Protein AF-A0A0C9WRJ2-F1 (afdb_monomer)

Mean predicted aligned error: 8.33 Å

Secondary structure (DSSP, 8-state):
-----S-S--BSS-TTSPP----BHHHHHHHTT--HHHHHHHHHTT--BGGGGGG-BHHHHHHTT--HHHHHHHHHHHHHHTS-HHHHHHHHHHHTT--

Nearest PDB structures (foldseek):
  6v0m-assembly2_B  TM=7.692E-01  e=1.826E+00  Homo sapiens
  7pub-assembly1_Cp  TM=5.890E-01  e=3.859E+00  Trypanosoma brucei brucei
  3ucs-assembly1_A  TM=3.333E-01  e=3.007E+00  Klebsiella pneumoniae 342

Radius of gyration: 14.48 Å; Cα contacts (8 Å, |Δi|>4): 90; chains: 1; bounding box: 37×36×31 Å

Structure (mmCIF, N/CA/C/O backbone):
data_AF-A0A0C9WRJ2-F1
#
_entry.id   AF-A0A0C9WRJ2-F1
#
loop_
_atom_site.group_PDB
_atom_site.id
_atom_site.type_symbol
_atom_site.label_atom_id
_atom_site.label_alt_id
_atom_site.label_comp_id
_atom_site.label_asym_id
_atom_site.label_entity_id
_atom_site.label_seq_id
_atom_site.pdbx_PDB_ins_code
_atom_site.Cartn_x
_atom_site.Cartn_y
_atom_site.Cartn_z
_atom_site.occupancy
_atom_site.B_iso_or_equiv
_atom_site.auth_seq_id
_atom_site.auth_comp_id
_atom_site.auth_asym_id
_atom_site.auth_atom_id
_atom_site.pdbx_PDB_model_num
ATOM 1 N N . MET A 1 1 ? -20.016 25.302 -21.875 1.00 39.97 1 MET A N 1
ATOM 2 C CA . MET A 1 1 ? -19.060 24.928 -20.812 1.00 39.97 1 MET A CA 1
ATOM 3 C C . MET A 1 1 ? -19.230 23.443 -20.551 1.00 39.97 1 MET A C 1
ATOM 5 O O . MET A 1 1 ? -20.251 23.058 -20.002 1.00 39.97 1 MET A O 1
ATOM 9 N N . LEU A 1 2 ? -18.316 22.604 -21.039 1.00 44.19 2 LEU A N 1
ATOM 10 C CA . LEU A 1 2 ? -18.336 21.175 -20.721 1.00 44.19 2 LEU A CA 1
ATOM 11 C C . LEU A 1 2 ? -17.775 21.026 -19.304 1.00 44.19 2 LEU A C 1
ATOM 13 O O . LEU A 1 2 ? -16.607 21.332 -19.076 1.00 44.19 2 LEU A O 1
ATOM 17 N N . ALA A 1 3 ? -18.617 20.637 -18.348 1.00 51.56 3 ALA A N 1
ATOM 18 C CA . ALA A 1 3 ? -18.152 20.254 -17.025 1.00 51.56 3 ALA A CA 1
ATOM 19 C C . ALA A 1 3 ? -17.314 18.979 -17.180 1.00 51.56 3 ALA A C 1
ATOM 21 O O . ALA A 1 3 ? -17.838 17.927 -17.542 1.00 51.56 3 ALA A O 1
ATOM 22 N N . VAL A 1 4 ? -16.006 19.083 -16.957 1.00 54.56 4 VAL A N 1
ATOM 23 C CA . VAL A 1 4 ? -15.157 17.903 -16.788 1.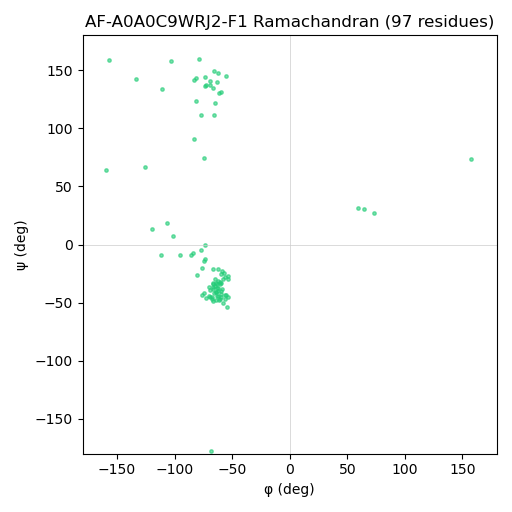00 54.56 4 VAL A CA 1
ATOM 24 C C . VAL A 1 4 ? -15.635 17.214 -15.504 1.00 54.56 4 VAL A C 1
ATOM 26 O O . VAL A 1 4 ? -15.655 17.874 -14.462 1.00 54.56 4 VAL A O 1
ATOM 29 N N . PRO A 1 5 ? -16.066 15.940 -15.534 1.00 53.44 5 PRO A N 1
ATOM 30 C CA . PRO A 1 5 ? -16.437 15.250 -14.308 1.00 53.44 5 PRO A CA 1
ATOM 31 C C . PRO A 1 5 ? -15.202 15.175 -13.393 1.00 53.44 5 PRO A C 1
ATOM 33 O O . PRO A 1 5 ? -14.129 14.775 -13.857 1.00 53.44 5 PRO A O 1
ATOM 36 N N . PRO A 1 6 ? -15.302 15.553 -12.107 1.00 51.31 6 PRO A N 1
ATOM 37 C CA . PRO A 1 6 ? -14.194 15.441 -11.168 1.00 51.31 6 PRO A CA 1
ATOM 38 C C . PRO A 1 6 ? -13.995 13.970 -10.778 1.00 51.31 6 PRO A C 1
ATOM 40 O O . PRO A 1 6 ? -14.373 13.541 -9.695 1.00 51.31 6 PRO A O 1
ATOM 43 N N . SER A 1 7 ? -13.433 13.157 -11.670 1.00 57.44 7 SER A N 1
ATOM 44 C CA . SER A 1 7 ? -12.995 11.801 -11.324 1.00 57.44 7 SER A CA 1
ATOM 45 C C . SER A 1 7 ? -11.963 11.276 -12.318 1.00 57.44 7 SER A C 1
ATOM 47 O O . SER A 1 7 ? -12.205 10.305 -13.032 1.00 57.44 7 SER A O 1
ATOM 49 N N . VAL A 1 8 ? -10.794 11.904 -12.395 1.00 51.16 8 VAL A N 1
ATOM 50 C CA . VAL A 1 8 ? -9.714 11.385 -13.247 1.00 51.16 8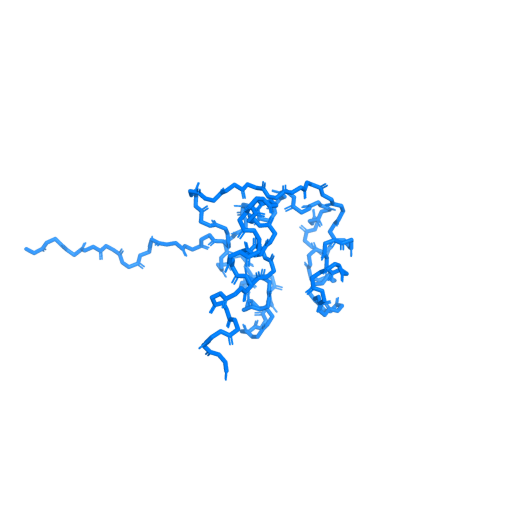 VAL A CA 1
ATOM 51 C C . VAL A 1 8 ? -8.449 11.218 -12.421 1.00 51.16 8 VAL A C 1
ATOM 53 O O . VAL A 1 8 ? -7.494 11.971 -12.554 1.00 51.16 8 VAL A O 1
ATOM 56 N N . ASN A 1 9 ? -8.524 10.271 -11.483 1.00 55.06 9 ASN A N 1
ATOM 57 C CA . ASN A 1 9 ? -7.472 9.337 -11.056 1.00 55.06 9 ASN A CA 1
ATOM 58 C C . ASN A 1 9 ? -7.789 8.852 -9.640 1.00 55.06 9 ASN A C 1
ATOM 60 O O . ASN A 1 9 ? -7.168 9.247 -8.661 1.00 55.06 9 ASN A O 1
ATOM 64 N N . LYS A 1 10 ? -8.796 7.978 -9.546 1.00 74.50 10 LYS A N 1
ATOM 65 C CA . LYS A 1 10 ? -9.065 7.208 -8.328 1.00 74.50 10 LYS A CA 1
ATOM 66 C C . LYS A 1 10 ? -8.092 6.043 -8.161 1.00 74.50 10 LYS A C 1
ATOM 68 O O . LYS A 1 10 ? -8.204 5.335 -7.179 1.00 74.50 10 LYS A O 1
ATOM 73 N N . MET A 1 11 ? -7.205 5.778 -9.115 1.00 83.00 11 MET A N 1
ATOM 74 C CA . MET A 1 11 ? -6.295 4.636 -9.047 1.00 83.00 11 MET A CA 1
ATOM 75 C C . MET A 1 11 ? -5.078 4.984 -8.200 1.00 83.00 11 MET A C 1
ATOM 77 O O . MET A 1 11 ? -4.568 6.100 -8.266 1.00 83.00 11 MET A O 1
ATOM 81 N N . LEU A 1 12 ? -4.629 4.010 -7.416 1.00 83.75 12 LEU A N 1
ATOM 82 C CA . LEU A 1 12 ? -3.476 4.145 -6.533 1.00 83.75 12 LEU A CA 1
ATOM 83 C C . LEU A 1 12 ? -2.179 4.307 -7.340 1.00 83.75 12 LEU A C 1
ATOM 85 O O . LEU A 1 12 ? -1.294 5.067 -6.963 1.00 83.75 12 LEU A O 1
ATOM 89 N N . LEU A 1 13 ? -2.123 3.662 -8.506 1.00 84.75 13 LEU A N 1
ATOM 90 C CA . LEU A 1 13 ? -1.103 3.882 -9.519 1.00 84.75 13 LEU A CA 1
ATOM 91 C C . LEU A 1 13 ? -1.724 4.565 -10.742 1.00 84.75 13 LEU A C 1
ATOM 93 O O . LEU A 1 13 ? -2.776 4.148 -11.230 1.00 84.75 13 LEU A O 1
ATOM 97 N N . LYS A 1 14 ? -1.066 5.603 -11.269 1.00 81.50 14 LYS A N 1
ATOM 98 C CA . LYS A 1 14 ? -1.519 6.268 -12.499 1.00 81.50 14 LYS A CA 1
ATOM 99 C C . LYS A 1 14 ? -1.467 5.276 -13.672 1.00 81.50 14 LYS A C 1
ATOM 101 O O . LYS A 1 14 ? -0.471 4.565 -13.7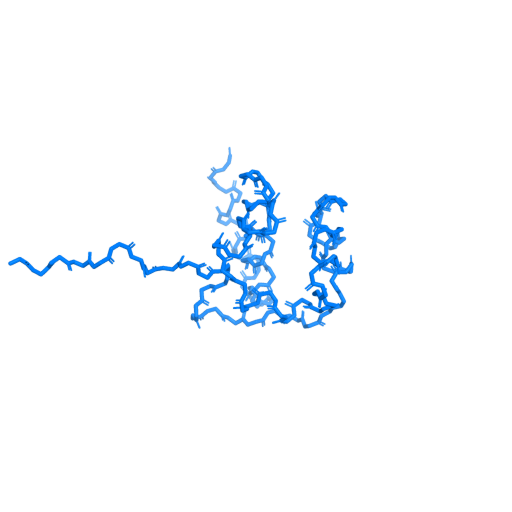96 1.00 81.50 14 LYS A O 1
ATOM 106 N N . PRO A 1 15 ? -2.454 5.269 -14.589 1.00 74.62 15 PRO A N 1
ATOM 107 C CA . PRO A 1 15 ? -2.473 4.338 -15.726 1.00 74.62 15 PRO A CA 1
ATOM 108 C C . PRO A 1 15 ? -1.237 4.407 -16.635 1.00 74.62 15 PRO A C 1
ATOM 110 O O . PRO A 1 15 ? -0.923 3.450 -17.333 1.00 74.62 15 PRO A O 1
ATOM 113 N N . THR A 1 16 ? -0.547 5.549 -16.647 1.00 77.38 16 THR A N 1
ATOM 114 C CA . THR A 1 16 ? 0.664 5.788 -17.443 1.00 77.38 16 THR A CA 1
ATOM 115 C C . THR A 1 16 ? 1.951 5.337 -16.753 1.00 77.38 16 THR A C 1
ATOM 117 O O . THR A 1 16 ? 3.010 5.391 -17.372 1.00 77.38 16 THR A O 1
ATOM 120 N N . SER A 1 17 ? 1.894 4.953 -15.477 1.00 82.00 17 SER A N 1
ATOM 121 C CA . SER A 1 17 ? 3.066 4.507 -14.727 1.00 82.00 17 SER A CA 1
ATOM 122 C C . SER A 1 17 ? 3.382 3.042 -15.018 1.00 82.00 17 SER A C 1
ATOM 124 O O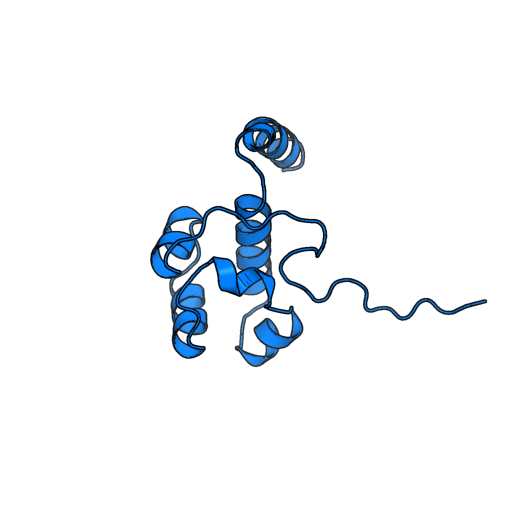 . SER A 1 17 ? 2.489 2.205 -15.159 1.00 82.00 17 SER A O 1
ATOM 126 N N . SER A 1 18 ? 4.671 2.712 -15.070 1.00 83.75 18 SER A N 1
ATOM 127 C CA . SER A 1 18 ? 5.129 1.326 -15.117 1.00 83.75 18 SER A CA 1
ATOM 128 C C . SER A 1 18 ? 4.863 0.625 -13.790 1.00 83.75 18 SER A C 1
ATOM 130 O O . SER A 1 18 ? 5.060 1.196 -12.724 1.00 83.75 18 SER A O 1
ATOM 132 N N . VAL A 1 19 ? 4.454 -0.638 -13.845 1.00 86.06 19 VAL A N 1
ATOM 133 C CA . VAL A 1 19 ? 4.432 -1.488 -12.650 1.00 86.06 19 VAL A CA 1
ATOM 134 C C . VAL A 1 19 ? 5.879 -1.722 -12.217 1.00 86.06 19 VAL A C 1
ATOM 136 O O . VAL A 1 19 ? 6.731 -1.996 -13.066 1.00 86.06 19 VAL A O 1
ATOM 139 N N . GLY A 1 20 ? 6.155 -1.592 -10.920 1.00 86.88 20 GLY A N 1
ATOM 140 C CA . GLY A 1 20 ? 7.468 -1.912 -10.370 1.00 86.88 20 GLY A CA 1
ATOM 141 C C . GLY A 1 20 ? 7.772 -3.411 -10.418 1.00 86.88 20 GLY A C 1
ATOM 142 O O . GLY A 1 20 ? 6.981 -4.218 -10.914 1.00 86.88 20 GLY A O 1
ATOM 143 N N . HIS A 1 21 ? 8.932 -3.800 -9.886 1.00 89.38 21 HIS A N 1
ATOM 144 C CA . HIS A 1 21 ? 9.290 -5.215 -9.772 1.00 89.38 21 HIS A CA 1
ATOM 145 C C . HIS A 1 21 ? 8.265 -5.962 -8.909 1.00 89.38 21 HIS A C 1
ATOM 147 O O . HIS A 1 21 ? 7.908 -5.491 -7.829 1.00 89.38 21 HIS A O 1
ATOM 153 N N . ASP A 1 22 ? 7.781 -7.106 -9.388 1.00 93.81 22 ASP A N 1
ATOM 154 C CA . ASP A 1 22 ? 6.804 -7.892 -8.644 1.00 93.81 22 ASP A CA 1
ATOM 155 C C . ASP A 1 22 ? 7.458 -8.579 -7.441 1.00 93.81 22 ASP A C 1
ATOM 157 O O . ASP A 1 22 ? 8.557 -9.114 -7.552 1.00 93.81 22 ASP A O 1
ATOM 161 N N . MET A 1 23 ? 6.781 -8.553 -6.297 1.00 95.06 23 MET A N 1
ATOM 162 C CA . MET A 1 23 ? 7.279 -9.093 -5.031 1.00 95.06 23 MET A CA 1
ATOM 163 C C . MET A 1 23 ? 6.106 -9.433 -4.097 1.00 95.06 23 MET A C 1
ATOM 165 O O . MET A 1 23 ? 5.011 -8.883 -4.282 1.00 95.06 23 MET A O 1
ATOM 169 N N . PRO A 1 24 ? 6.295 -10.316 -3.100 1.00 97.56 24 PRO A N 1
ATOM 170 C CA . PRO A 1 24 ? 5.306 -10.561 -2.054 1.00 97.56 24 PRO A CA 1
ATOM 171 C C . PRO A 1 24 ? 4.912 -9.273 -1.327 1.00 97.56 24 PRO A C 1
ATOM 173 O O . PRO A 1 24 ? 5.749 -8.396 -1.099 1.00 97.56 24 PRO A O 1
ATOM 176 N N . ILE A 1 25 ? 3.649 -9.160 -0.913 1.00 96.62 25 ILE A N 1
ATOM 177 C CA . ILE A 1 25 ? 3.153 -7.925 -0.293 1.00 96.62 25 ILE A CA 1
ATOM 178 C C . ILE A 1 25 ? 3.868 -7.590 1.024 1.00 96.62 25 ILE A C 1
ATOM 180 O O . ILE A 1 25 ? 4.130 -6.422 1.306 1.00 96.62 25 ILE A O 1
ATOM 184 N N . GLY A 1 26 ? 4.257 -8.609 1.798 1.00 96.56 26 GLY A N 1
ATOM 185 C CA . GLY A 1 26 ? 5.023 -8.431 3.032 1.00 96.56 26 GLY A CA 1
ATOM 186 C C . GLY A 1 26 ? 6.430 -7.892 2.776 1.00 96.56 26 GLY A C 1
ATOM 187 O O . GLY A 1 26 ? 6.912 -7.039 3.525 1.00 96.56 26 GLY A O 1
ATOM 188 N N . GLU A 1 27 ? 7.067 -8.320 1.683 1.00 96.62 27 GLU A N 1
ATOM 189 C CA . GLU A 1 27 ? 8.359 -7.781 1.251 1.00 96.62 27 GLU A CA 1
ATOM 190 C C . GLU A 1 27 ? 8.199 -6.326 0.809 1.00 96.62 27 GLU A C 1
ATOM 192 O O . GLU A 1 27 ? 8.917 -5.462 1.304 1.00 96.62 27 GLU A O 1
ATOM 197 N N . PHE A 1 28 ? 7.180 -6.028 -0.002 1.00 96.00 28 PHE A N 1
ATOM 198 C CA . PHE A 1 28 ? 6.847 -4.664 -0.408 1.00 96.00 28 PHE A CA 1
ATOM 199 C C . PHE A 1 28 ? 6.644 -3.733 0.796 1.00 96.00 28 PHE A C 1
ATOM 201 O O . PHE A 1 28 ? 7.306 -2.700 0.906 1.00 96.00 28 PHE A O 1
ATOM 208 N N . CYS A 1 29 ? 5.777 -4.101 1.743 1.00 96.69 29 CYS A N 1
ATOM 209 C CA . CYS A 1 29 ? 5.536 -3.286 2.932 1.00 96.69 29 CYS A CA 1
ATOM 210 C C . CYS A 1 29 ? 6.820 -3.054 3.739 1.00 96.69 29 CYS A C 1
ATOM 212 O O . CYS A 1 29 ? 7.051 -1.938 4.203 1.00 96.69 29 CYS A O 1
ATOM 214 N N . THR A 1 30 ? 7.679 -4.068 3.844 1.00 96.31 30 THR A N 1
ATOM 215 C CA . THR A 1 30 ? 8.970 -3.959 4.531 1.00 96.31 30 THR A CA 1
ATOM 216 C C . THR A 1 30 ? 9.928 -3.017 3.796 1.00 96.31 30 THR A C 1
ATOM 218 O O . THR A 1 30 ? 10.481 -2.105 4.410 1.00 96.31 30 THR A O 1
ATOM 221 N N . SER A 1 31 ? 10.097 -3.181 2.480 1.00 94.56 31 SER A N 1
ATOM 222 C CA . SER A 1 31 ? 11.018 -2.384 1.657 1.00 94.56 31 SER A CA 1
ATOM 223 C C . SER A 1 31 ? 10.670 -0.897 1.622 1.00 94.56 31 SER A C 1
ATOM 225 O O . SER A 1 31 ? 11.567 -0.059 1.527 1.00 94.56 31 SER A O 1
ATOM 227 N N . PHE A 1 32 ? 9.382 -0.559 1.717 1.00 94.25 32 PHE A N 1
ATOM 228 C CA . PHE A 1 32 ? 8.902 0.825 1.701 1.00 94.25 32 PHE A CA 1
ATOM 229 C C . PHE A 1 32 ? 8.563 1.377 3.095 1.00 94.25 32 PHE A C 1
ATOM 231 O O . PHE A 1 32 ? 8.060 2.494 3.197 1.00 94.25 32 PHE A O 1
ATOM 238 N N . GLY A 1 33 ? 8.866 0.639 4.171 1.00 93.56 33 GLY A N 1
ATOM 239 C CA . GLY A 1 33 ? 8.670 1.102 5.550 1.00 93.56 33 GLY A CA 1
ATOM 240 C C . GLY A 1 33 ? 7.203 1.331 5.929 1.00 93.56 33 GLY A C 1
ATOM 241 O O . GLY A 1 33 ? 6.901 2.214 6.734 1.00 93.56 33 GLY A O 1
ATOM 242 N N . LEU A 1 34 ? 6.283 0.567 5.337 1.00 95.81 34 LEU A N 1
ATOM 243 C CA . LEU A 1 34 ? 4.856 0.648 5.636 1.00 95.81 34 LEU A CA 1
ATOM 244 C C . LEU A 1 34 ? 4.552 0.028 7.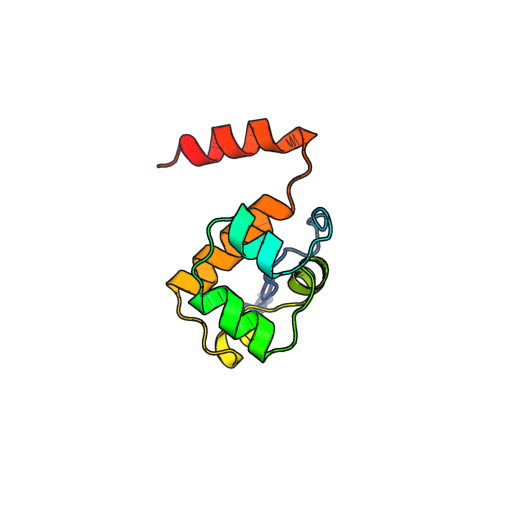003 1.00 95.81 34 LEU A C 1
ATOM 246 O O . LEU A 1 34 ? 5.152 -0.963 7.416 1.00 95.81 34 LEU A O 1
ATOM 250 N N . GLN A 1 35 ? 3.593 0.617 7.719 1.00 94.38 35 GLN A N 1
ATOM 251 C CA . GLN A 1 35 ? 3.214 0.128 9.043 1.00 94.38 35 GLN A CA 1
ATOM 252 C C . GLN A 1 35 ? 2.584 -1.274 8.971 1.00 94.38 35 GLN A C 1
ATOM 254 O O . GLN A 1 35 ? 1.855 -1.561 8.019 1.00 94.38 35 GLN A O 1
ATOM 259 N N . PRO A 1 36 ? 2.746 -2.119 10.009 1.00 95.56 36 PRO A N 1
ATOM 260 C CA . PRO A 1 36 ? 2.118 -3.443 10.055 1.00 95.56 36 PRO A CA 1
ATOM 261 C C . PRO A 1 36 ? 0.591 -3.418 9.891 1.00 95.56 36 PRO A C 1
ATOM 263 O O . PRO A 1 36 ? 0.014 -4.368 9.373 1.00 95.56 36 PRO A O 1
ATOM 266 N N . SER A 1 37 ? -0.073 -2.321 10.280 1.00 96.88 37 SER A N 1
ATOM 267 C CA . SER A 1 37 ? -1.517 -2.148 10.074 1.00 96.88 37 SER A CA 1
ATOM 268 C C . SER A 1 37 ? -1.914 -2.079 8.598 1.00 96.88 37 SER A C 1
ATOM 270 O O . SER A 1 37 ? -3.023 -2.477 8.256 1.00 96.88 37 SER A O 1
ATOM 272 N N . ILE A 1 38 ? -1.031 -1.579 7.727 1.00 96.75 38 ILE A N 1
ATOM 273 C CA . ILE A 1 38 ? -1.251 -1.544 6.277 1.00 96.75 38 ILE A CA 1
ATOM 274 C C . ILE A 1 38 ? -1.128 -2.953 5.703 1.00 96.75 38 ILE A C 1
ATOM 276 O O . ILE A 1 38 ? -2.002 -3.365 4.945 1.00 96.75 38 ILE A O 1
ATOM 280 N N . LEU A 1 39 ? -0.085 -3.691 6.099 1.00 97.06 39 LEU A N 1
ATOM 281 C CA . LEU A 1 39 ? 0.125 -5.073 5.668 1.00 97.06 39 LEU A CA 1
ATOM 282 C C . LEU A 1 39 ? -1.069 -5.957 6.044 1.00 97.06 39 LEU A C 1
ATOM 284 O O . LEU A 1 39 ? -1.645 -6.587 5.166 1.00 97.06 39 LEU A O 1
ATOM 288 N N . ALA A 1 40 ? -1.503 -5.909 7.308 1.00 97.12 40 ALA A N 1
ATOM 289 C CA . ALA A 1 40 ? -2.645 -6.690 7.778 1.00 97.12 40 ALA A CA 1
ATOM 290 C C . ALA A 1 40 ? -3.911 -6.426 6.945 1.0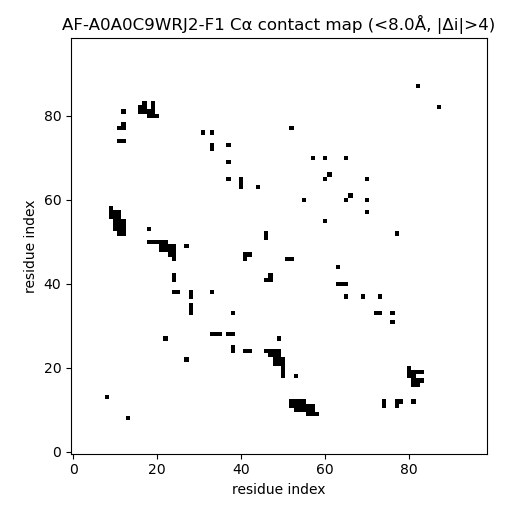0 97.12 40 ALA A C 1
ATOM 292 O O . ALA A 1 40 ? -4.573 -7.359 6.516 1.00 97.12 40 ALA A O 1
ATOM 293 N N . LYS A 1 41 ? -4.212 -5.160 6.620 1.00 97.44 41 LYS A N 1
ATOM 294 C CA . LYS A 1 41 ? -5.377 -4.820 5.782 1.00 97.44 41 LYS A CA 1
ATOM 295 C C . LYS A 1 41 ? -5.252 -5.326 4.347 1.00 97.44 41 LYS A C 1
ATOM 297 O O . LYS A 1 41 ? -6.265 -5.635 3.726 1.00 97.44 41 LYS A O 1
ATOM 302 N N . LEU A 1 42 ? -4.042 -5.354 3.793 1.00 96.38 42 LEU A N 1
ATOM 303 C CA . LEU A 1 42 ? -3.801 -5.892 2.454 1.00 96.38 42 LEU A CA 1
ATOM 304 C C . LEU A 1 42 ? -3.978 -7.417 2.450 1.00 96.38 42 LEU A C 1
ATOM 306 O O . LEU A 1 42 ? -4.673 -7.939 1.580 1.00 96.38 42 LEU A O 1
ATOM 310 N N . GLU A 1 43 ? -3.437 -8.109 3.451 1.00 96.12 43 GLU A N 1
ATOM 311 C CA . GLU A 1 43 ? -3.579 -9.560 3.621 1.00 96.12 43 GLU A CA 1
ATOM 312 C C . GLU A 1 43 ? -5.032 -9.974 3.908 1.00 96.12 43 GLU A C 1
ATOM 314 O O . GLU A 1 43 ? -5.536 -10.896 3.269 1.00 96.12 43 GLU A O 1
ATOM 319 N N . ASP A 1 44 ? -5.757 -9.232 4.754 1.00 97.25 44 ASP A N 1
ATOM 320 C CA . ASP A 1 44 ? -7.189 -9.444 5.038 1.00 97.25 44 ASP A CA 1
ATOM 321 C C . ASP A 1 44 ? -8.066 -9.343 3.774 1.00 97.25 44 ASP A C 1
ATOM 323 O O . ASP A 1 44 ? -9.172 -9.881 3.727 1.00 97.25 44 ASP A O 1
ATOM 327 N N . ASN A 1 45 ? -7.574 -8.658 2.736 1.00 96.31 45 ASN A N 1
ATOM 328 C CA . ASN A 1 45 ? -8.232 -8.513 1.436 1.00 96.31 45 ASN A CA 1
ATOM 329 C C . ASN A 1 45 ? -7.567 -9.357 0.330 1.00 96.31 45 ASN A C 1
ATOM 331 O O . ASN A 1 45 ? -7.793 -9.101 -0.853 1.00 96.31 45 ASN A O 1
ATOM 335 N N . ALA A 1 46 ? -6.770 -10.365 0.702 1.00 95.88 46 ALA A N 1
ATOM 336 C CA . ALA A 1 46 ? -6.117 -11.319 -0.197 1.00 95.88 46 ALA A CA 1
ATOM 337 C C . ALA A 1 46 ? -5.170 -10.688 -1.243 1.00 95.88 46 ALA A C 1
ATOM 339 O O . ALA A 1 46 ? -5.006 -11.197 -2.356 1.00 95.88 46 ALA A O 1
ATOM 340 N N . TYR A 1 47 ? -4.526 -9.566 -0.910 1.00 95.44 47 TYR A N 1
ATOM 341 C CA . TYR A 1 47 ? -3.468 -9.004 -1.747 1.00 95.44 47 TYR A CA 1
ATOM 342 C C . TYR A 1 47 ? -2.128 -9.682 -1.456 1.00 95.44 47 TYR A C 1
ATOM 344 O O . TYR A 1 47 ? -1.363 -9.193 -0.641 1.00 95.44 47 TYR A O 1
ATOM 352 N N . ASP A 1 48 ? -1.804 -10.759 -2.173 1.00 95.38 48 ASP A N 1
ATOM 353 C CA . ASP A 1 48 ? -0.559 -11.513 -1.928 1.00 95.38 48 ASP A CA 1
ATOM 354 C C . ASP A 1 48 ? 0.698 -10.889 -2.569 1.00 95.38 48 ASP A C 1
ATOM 356 O O . ASP A 1 48 ? 1.821 -11.092 -2.101 1.00 95.38 48 ASP A O 1
ATOM 360 N N . TYR A 1 49 ? 0.527 -10.129 -3.658 1.00 96.00 49 TYR A N 1
ATOM 361 C CA . TYR A 1 49 ? 1.624 -9.626 -4.497 1.00 96.00 49 TYR A CA 1
ATOM 362 C C . TYR A 1 49 ? 1.489 -8.139 -4.832 1.00 96.00 49 TYR A C 1
ATOM 364 O O . TYR A 1 49 ? 0.401 -7.653 -5.157 1.00 96.00 49 TYR A O 1
ATOM 372 N N . ALA A 1 50 ? 2.624 -7.436 -4.866 1.00 94.88 50 ALA A N 1
ATOM 373 C CA . ALA A 1 50 ? 2.712 -6.007 -5.163 1.00 94.88 50 ALA A CA 1
ATOM 374 C C . ALA A 1 50 ? 2.158 -5.645 -6.553 1.00 94.88 50 ALA A C 1
ATOM 376 O O . ALA A 1 50 ? 1.517 -4.604 -6.698 1.00 94.88 50 ALA A O 1
ATOM 377 N N . ARG A 1 51 ? 2.288 -6.518 -7.571 1.00 93.38 51 ARG A N 1
ATOM 378 C CA . ARG A 1 51 ? 1.680 -6.288 -8.902 1.00 93.38 51 ARG A CA 1
ATOM 379 C C . ARG A 1 51 ? 0.177 -6.000 -8.857 1.00 93.38 51 ARG A C 1
ATOM 381 O O . ARG A 1 51 ? -0.328 -5.327 -9.754 1.00 93.38 51 ARG A O 1
ATOM 388 N N . ASN A 1 52 ? -0.536 -6.498 -7.844 1.00 93.25 52 ASN A N 1
ATOM 389 C CA . ASN A 1 52 ? -1.983 -6.324 -7.719 1.00 93.25 52 ASN A CA 1
ATOM 390 C C . ASN A 1 52 ? -2.357 -4.909 -7.249 1.00 93.25 52 ASN A C 1
ATOM 392 O O . ASN A 1 52 ? -3.462 -4.451 -7.538 1.00 93.25 52 ASN A O 1
ATOM 396 N N . LEU A 1 53 ? -1.425 -4.176 -6.625 1.00 92.38 53 LEU A N 1
ATOM 397 C CA . LEU A 1 53 ? -1.641 -2.804 -6.152 1.00 92.38 53 LEU A CA 1
ATOM 398 C C . LEU A 1 53 ? -2.010 -1.837 -7.285 1.00 92.38 53 LEU A C 1
ATOM 400 O O . LEU A 1 53 ? -2.718 -0.860 -7.055 1.00 92.38 53 LEU A O 1
ATOM 404 N N . ARG A 1 54 ? -1.610 -2.133 -8.532 1.00 90.19 54 ARG A N 1
ATOM 405 C CA . ARG A 1 54 ? -1.972 -1.330 -9.716 1.00 90.19 54 ARG A CA 1
ATOM 406 C C . ARG A 1 54 ? -3.477 -1.280 -9.995 1.00 90.19 54 ARG A C 1
ATOM 408 O O . ARG A 1 54 ? -3.927 -0.401 -10.721 1.00 90.19 54 ARG A O 1
ATOM 415 N N . PHE A 1 55 ? -4.234 -2.245 -9.478 1.00 89.44 55 PHE A N 1
ATOM 416 C CA . PHE A 1 55 ? -5.680 -2.334 -9.672 1.00 89.44 55 PHE A CA 1
ATOM 417 C C . PHE A 1 55 ? -6.471 -1.697 -8.528 1.00 89.44 55 PHE A C 1
ATOM 419 O O . PHE A 1 55 ? -7.682 -1.535 -8.650 1.00 89.44 55 PHE A O 1
ATOM 426 N N . ILE A 1 56 ? -5.800 -1.317 -7.436 1.00 91.69 56 ILE A N 1
ATOM 427 C CA . ILE A 1 56 ? -6.452 -0.716 -6.278 1.00 91.69 56 ILE A CA 1
ATOM 428 C C . ILE A 1 56 ? -6.861 0.717 -6.602 1.00 91.69 56 ILE A C 1
ATOM 430 O O . ILE A 1 56 ? -6.088 1.509 -7.151 1.00 91.69 56 ILE A O 1
ATOM 434 N N . THR A 1 57 ? -8.081 1.066 -6.202 1.00 90.75 57 THR A N 1
ATOM 435 C CA . THR A 1 57 ? -8.556 2.447 -6.197 1.00 90.75 57 THR A CA 1
ATOM 436 C C . THR A 1 57 ? -8.567 3.039 -4.784 1.00 90.75 57 THR A C 1
ATOM 438 O O . THR A 1 57 ? -8.642 2.326 -3.786 1.00 90.75 57 THR A O 1
ATOM 441 N N . LEU A 1 58 ? -8.529 4.366 -4.680 1.00 88.00 58 LEU A N 1
ATOM 442 C CA . LEU A 1 58 ? -8.694 5.125 -3.440 1.00 88.00 58 LEU A CA 1
ATOM 443 C C . LEU A 1 58 ? -10.043 4.834 -2.763 1.00 88.00 58 LEU A C 1
ATOM 445 O O . LEU A 1 58 ? -10.140 4.884 -1.533 1.00 88.00 58 LEU A O 1
ATOM 449 N N . ASP A 1 59 ? -11.067 4.498 -3.551 1.00 89.31 59 ASP A N 1
ATOM 450 C CA . ASP A 1 59 ? -12.362 4.054 -3.035 1.00 89.31 59 ASP A CA 1
ATOM 451 C C . ASP A 1 59 ? -12.209 2.687 -2.354 1.00 89.31 59 ASP A C 1
ATOM 453 O O . ASP A 1 59 ? -12.609 2.551 -1.199 1.00 89.31 59 ASP A O 1
ATOM 457 N N . ASN A 1 60 ? -11.497 1.735 -2.974 1.00 91.81 60 ASN A N 1
ATOM 458 C CA . ASN A 1 60 ? -11.201 0.445 -2.338 1.00 91.81 60 ASN A CA 1
ATOM 459 C C . ASN A 1 60 ? -10.417 0.616 -1.035 1.00 91.81 60 ASN A C 1
ATOM 461 O O . ASN A 1 60 ? -10.746 -0.022 -0.045 1.00 91.81 60 ASN A O 1
ATOM 465 N N . LEU A 1 61 ? -9.443 1.533 -0.972 1.00 91.81 61 LEU A N 1
ATOM 466 C CA . LEU A 1 61 ? -8.750 1.816 0.293 1.00 91.81 61 LEU A CA 1
ATOM 467 C C . LEU A 1 61 ? -9.708 2.317 1.383 1.00 91.81 61 LEU A C 1
ATOM 469 O O . LEU A 1 61 ? -9.500 2.071 2.569 1.00 91.81 61 LEU A O 1
ATOM 473 N N . THR A 1 62 ? -10.745 3.061 0.998 1.00 92.25 62 THR A N 1
ATOM 474 C CA . THR A 1 62 ? -11.780 3.522 1.929 1.00 92.25 62 THR A CA 1
ATOM 475 C C . THR A 1 62 ? -12.630 2.354 2.421 1.00 92.25 62 THR A C 1
ATOM 477 O O . THR A 1 62 ? -12.843 2.241 3.625 1.00 92.25 62 THR A O 1
ATOM 480 N N . GLU A 1 63 ? -13.045 1.467 1.517 1.00 93.12 63 GLU A N 1
ATOM 481 C CA . GLU A 1 63 ? -13.798 0.243 1.829 1.00 93.12 63 GLU A CA 1
ATOM 482 C C . GLU A 1 63 ? -12.998 -0.713 2.727 1.00 93.12 63 GLU A C 1
ATOM 484 O O . GLU A 1 63 ? -13.539 -1.274 3.674 1.00 93.12 63 GLU A O 1
ATOM 489 N N . MET A 1 64 ? -11.686 -0.811 2.506 1.00 93.88 64 MET A N 1
ATOM 490 C CA . MET A 1 64 ? -10.740 -1.587 3.318 1.00 93.88 64 MET A CA 1
ATOM 491 C C . MET A 1 64 ? -10.429 -0.942 4.686 1.00 93.88 64 MET A C 1
ATOM 493 O O . MET A 1 64 ? -9.617 -1.461 5.453 1.00 93.88 64 MET A O 1
ATOM 497 N N . GLY A 1 65 ? -11.011 0.219 5.005 1.00 95.00 65 GLY A N 1
ATOM 498 C CA . GLY A 1 65 ? -10.819 0.880 6.298 1.00 95.00 65 GLY A CA 1
ATOM 499 C 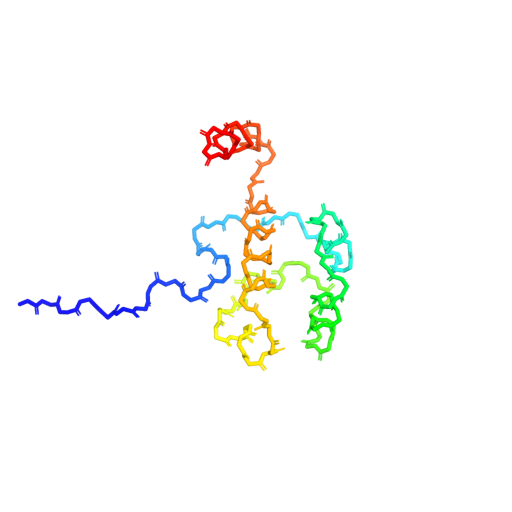C . GLY A 1 65 ? -9.441 1.527 6.488 1.00 95.00 65 GLY A C 1
ATOM 500 O O . GLY A 1 65 ? -8.961 1.658 7.621 1.00 95.00 65 GLY A O 1
ATOM 501 N N . PHE A 1 66 ? -8.766 1.942 5.412 1.00 96.00 66 PHE A N 1
ATOM 502 C CA . PHE A 1 66 ? -7.532 2.725 5.527 1.00 96.00 66 PHE A CA 1
ATOM 503 C C . PHE A 1 66 ? -7.819 4.132 6.061 1.00 96.00 66 PHE A C 1
ATOM 505 O O . PHE A 1 66 ? -8.743 4.822 5.618 1.00 96.00 66 PHE A O 1
ATOM 512 N N . LYS A 1 67 ? -6.972 4.599 6.980 1.00 95.88 67 LYS A N 1
ATOM 513 C CA . LYS A 1 67 ? -6.949 5.989 7.452 1.00 95.88 67 LYS A CA 1
ATOM 514 C C . LYS A 1 67 ? -6.240 6.881 6.436 1.00 95.88 67 LYS A C 1
ATOM 516 O O . LYS A 1 67 ? -5.425 6.408 5.653 1.00 95.88 67 LYS A O 1
ATOM 521 N N . LEU A 1 68 ? -6.484 8.192 6.488 1.00 94.00 68 LEU A N 1
ATOM 522 C CA . LEU A 1 68 ? -5.885 9.152 5.547 1.00 94.00 68 LEU A CA 1
ATOM 523 C C . LEU A 1 68 ? -4.349 9.060 5.483 1.00 94.00 68 LEU A C 1
ATOM 525 O O . LE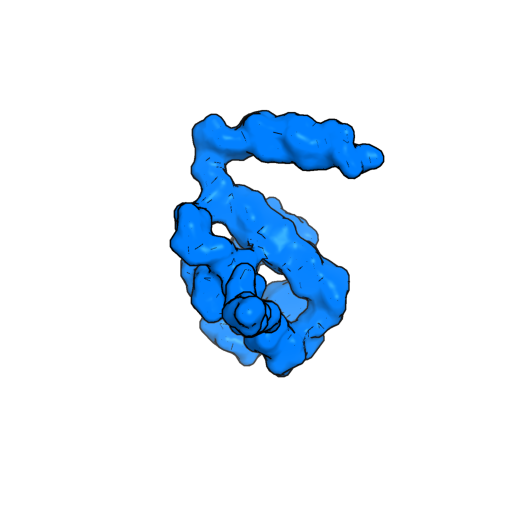U A 1 68 ? -3.797 9.004 4.390 1.00 94.00 68 LEU A O 1
ATOM 529 N N . GLY A 1 69 ? -3.673 8.971 6.633 1.00 94.31 69 GLY A N 1
ATOM 530 C CA . GLY A 1 69 ? -2.213 8.819 6.677 1.00 94.31 69 GLY A CA 1
ATOM 531 C C . GLY A 1 69 ? -1.718 7.495 6.087 1.00 94.31 69 GLY A C 1
ATOM 532 O O . GLY A 1 69 ? -0.700 7.471 5.407 1.00 94.31 69 GLY A O 1
ATOM 533 N N . GLU A 1 70 ? -2.466 6.405 6.275 1.00 95.88 70 GLU A N 1
ATOM 534 C CA . GLU A 1 70 ? -2.134 5.101 5.688 1.00 95.88 70 GLU A CA 1
ATOM 535 C C . GLU A 1 70 ? -2.319 5.112 4.164 1.00 95.88 70 GLU A C 1
ATOM 537 O O . GLU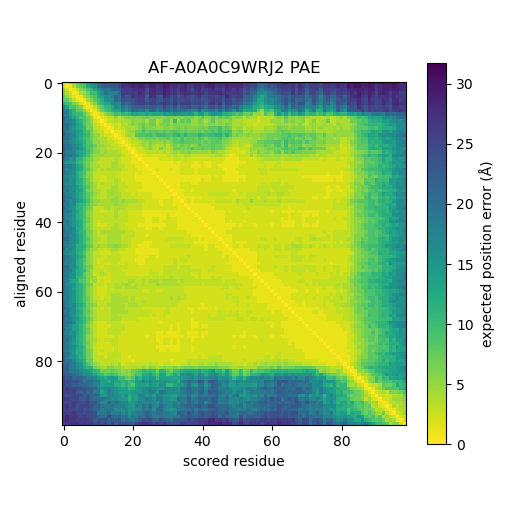 A 1 70 ? -1.485 4.568 3.445 1.00 95.88 70 GLU A O 1
ATOM 542 N N . LYS A 1 71 ? -3.374 5.773 3.662 1.00 94.31 71 LYS A N 1
ATOM 543 C CA . LYS A 1 71 ? -3.591 5.965 2.218 1.00 94.31 71 LYS A CA 1
ATOM 544 C C . LYS A 1 71 ? -2.445 6.751 1.589 1.00 94.31 71 LYS A C 1
ATOM 546 O O . LYS A 1 71 ? -1.930 6.335 0.559 1.00 94.31 71 LYS A O 1
ATOM 551 N N . ALA A 1 72 ? -2.035 7.850 2.225 1.00 92.31 72 ALA A N 1
ATOM 552 C CA . ALA A 1 72 ? -0.924 8.669 1.752 1.00 92.31 72 ALA A CA 1
ATOM 553 C C . ALA A 1 72 ? 0.397 7.881 1.733 1.00 92.31 72 ALA A C 1
ATOM 555 O O . ALA A 1 72 ? 1.107 7.915 0.733 1.00 92.31 72 ALA A O 1
ATOM 556 N N . ALA A 1 73 ? 0.691 7.120 2.793 1.00 94.50 73 ALA A N 1
ATOM 557 C CA . ALA A 1 73 ? 1.891 6.286 2.863 1.00 94.50 73 ALA A CA 1
ATOM 558 C C . ALA A 1 73 ? 1.907 5.188 1.786 1.00 94.50 73 ALA A C 1
ATOM 560 O O . ALA A 1 73 ? 2.923 4.980 1.128 1.00 94.50 73 ALA A O 1
ATOM 561 N N . LEU A 1 74 ? 0.779 4.501 1.573 1.00 95.25 74 LEU A N 1
ATOM 562 C CA . LEU A 1 74 ? 0.673 3.470 0.541 1.00 95.25 74 LEU A CA 1
ATOM 563 C C . LEU A 1 74 ? 0.787 4.061 -0.872 1.00 95.25 74 LEU A C 1
ATOM 565 O O . LEU A 1 74 ? 1.420 3.457 -1.735 1.00 95.25 74 LEU A O 1
ATOM 569 N N . GLN A 1 75 ? 0.210 5.243 -1.104 1.00 93.00 75 GLN A N 1
ATOM 570 C CA . GLN A 1 75 ? 0.330 5.941 -2.380 1.00 93.00 75 GLN A CA 1
ATOM 571 C C . GLN A 1 75 ? 1.782 6.353 -2.664 1.00 93.00 75 GLN A C 1
ATOM 573 O O . GLN A 1 75 ? 2.279 6.053 -3.746 1.00 93.00 75 GLN A O 1
ATOM 578 N N . ASP A 1 76 ? 2.482 6.957 -1.696 1.00 91.06 76 ASP A N 1
ATOM 579 C CA . ASP A 1 76 ? 3.915 7.279 -1.822 1.00 91.06 76 ASP A CA 1
ATOM 580 C C . ASP A 1 76 ? 4.744 6.028 -2.147 1.00 91.06 76 ASP A C 1
ATOM 582 O O . ASP A 1 76 ? 5.541 6.023 -3.087 1.00 91.06 76 ASP A O 1
ATOM 586 N N . ALA A 1 77 ? 4.507 4.930 -1.423 1.00 93.50 77 ALA A N 1
ATOM 587 C CA . ALA A 1 77 ? 5.211 3.672 -1.643 1.00 93.50 77 ALA A CA 1
ATOM 588 C C . ALA A 1 77 ? 4.998 3.123 -3.061 1.00 93.50 77 ALA A C 1
ATOM 590 O O . ALA A 1 77 ? 5.958 2.722 -3.718 1.00 93.50 77 ALA A O 1
ATOM 591 N N . VAL A 1 78 ? 3.760 3.131 -3.563 1.00 93.00 78 VAL A N 1
ATOM 592 C CA . VAL A 1 78 ? 3.447 2.635 -4.911 1.00 93.00 78 VAL A CA 1
ATOM 593 C C . VAL A 1 78 ? 3.988 3.555 -6.001 1.00 93.00 78 VAL A C 1
ATOM 595 O O . VAL A 1 78 ? 4.490 3.057 -7.010 1.00 93.00 78 VAL A O 1
ATOM 598 N N . GLU A 1 79 ? 3.966 4.873 -5.798 1.00 89.75 79 GLU A N 1
ATOM 599 C CA . GLU A 1 79 ? 4.614 5.813 -6.713 1.00 89.75 79 GLU A CA 1
ATOM 600 C C . GLU A 1 79 ? 6.122 5.546 -6.782 1.00 89.75 79 GLU A C 1
ATOM 602 O O . GLU A 1 79 ? 6.663 5.381 -7.876 1.00 89.75 79 GLU A O 1
ATOM 607 N N . ARG A 1 80 ? 6.791 5.389 -5.637 1.00 89.44 80 ARG A N 1
ATOM 608 C CA . ARG A 1 80 ? 8.231 5.092 -5.573 1.00 89.44 80 ARG A CA 1
ATOM 609 C C . ARG A 1 80 ? 8.590 3.747 -6.188 1.00 89.44 80 ARG A C 1
ATOM 611 O O . ARG A 1 80 ? 9.578 3.642 -6.908 1.00 89.44 80 ARG A O 1
ATOM 618 N N . TRP A 1 81 ? 7.772 2.735 -5.937 1.00 91.62 81 TRP A N 1
ATOM 619 C CA . TRP A 1 81 ? 7.917 1.407 -6.522 1.00 91.62 81 TRP A CA 1
ATOM 620 C C . TRP A 1 81 ? 7.752 1.404 -8.045 1.00 91.62 81 TRP A C 1
ATOM 622 O O . TRP A 1 81 ? 8.416 0.632 -8.733 1.00 91.62 81 TRP A O 1
ATOM 632 N N . SER A 1 82 ? 6.906 2.286 -8.583 1.00 89.19 82 SER A N 1
ATOM 633 C CA . SER A 1 82 ? 6.644 2.388 -10.022 1.00 89.19 82 SER A CA 1
ATOM 634 C C . SER A 1 82 ? 7.773 3.030 -10.836 1.00 89.19 82 SER A C 1
ATOM 636 O O . SER A 1 82 ? 7.758 2.962 -12.069 1.00 89.19 82 SER A O 1
ATOM 638 N N . ILE A 1 83 ? 8.754 3.652 -10.171 1.00 84.31 83 ILE A N 1
ATOM 639 C CA . ILE A 1 83 ? 9.847 4.374 -10.824 1.00 84.31 83 ILE A CA 1
ATOM 640 C C . ILE A 1 83 ? 10.928 3.385 -11.280 1.00 84.31 83 ILE A C 1
ATOM 642 O O . ILE A 1 83 ? 11.502 2.668 -10.457 1.00 84.31 83 ILE A O 1
ATOM 646 N N . PRO A 1 84 ? 11.281 3.366 -12.579 1.00 71.69 84 PRO A N 1
ATOM 647 C CA . PRO A 1 84 ? 12.367 2.528 -13.061 1.00 71.69 84 PRO A CA 1
ATOM 648 C C . PRO A 1 84 ? 13.712 2.918 -12.416 1.00 71.69 84 PRO A C 1
ATOM 650 O O . PRO A 1 84 ? 13.967 4.111 -12.215 1.00 71.69 84 PRO A O 1
ATOM 653 N N . PRO A 1 85 ? 14.637 1.964 -12.192 1.00 64.31 85 PRO A N 1
ATOM 654 C CA . PRO A 1 85 ? 15.931 2.217 -11.543 1.00 64.31 85 PRO A CA 1
ATOM 655 C C . PRO A 1 85 ? 16.761 3.336 -12.190 1.00 64.31 85 PRO A C 1
ATOM 657 O O . PRO A 1 85 ? 17.492 4.045 -11.506 1.00 64.31 85 PRO A O 1
ATOM 660 N N . LEU A 1 86 ? 16.613 3.538 -13.504 1.00 64.00 86 LEU A N 1
ATOM 661 C CA . LEU A 1 86 ? 17.311 4.584 -14.261 1.00 64.00 86 LEU A CA 1
ATOM 662 C C . LEU A 1 86 ? 16.875 6.012 -13.880 1.00 64.00 86 LEU A C 1
ATOM 664 O O . LEU A 1 86 ? 17.628 6.955 -14.105 1.00 64.00 86 LEU A O 1
ATOM 668 N N . PHE A 1 87 ? 15.691 6.177 -13.284 1.00 59.50 87 PHE A N 1
ATOM 669 C CA . PHE A 1 87 ? 15.123 7.477 -12.906 1.00 59.50 87 PHE A CA 1
ATOM 670 C C . PHE A 1 87 ? 15.046 7.696 -11.390 1.00 59.50 87 PHE A C 1
ATOM 672 O O . PHE A 1 87 ? 14.788 8.818 -10.951 1.00 59.50 87 PHE A O 1
ATOM 679 N N . ALA A 1 88 ? 15.314 6.662 -10.585 1.00 59.31 88 ALA A N 1
ATOM 680 C CA . ALA A 1 88 ? 15.250 6.733 -9.126 1.00 59.31 88 ALA A CA 1
ATOM 681 C C . ALA A 1 88 ? 16.158 7.842 -8.559 1.00 59.31 88 ALA A C 1
ATOM 683 O O . ALA A 1 88 ? 15.714 8.639 -7.736 1.00 59.31 88 ALA A O 1
ATOM 684 N N . ASN A 1 89 ? 17.387 7.973 -9.076 1.00 55.56 89 ASN A N 1
ATOM 685 C CA . ASN A 1 89 ? 18.348 8.997 -8.638 1.00 55.56 89 ASN A CA 1
ATOM 686 C C . ASN A 1 89 ? 17.848 10.435 -8.844 1.00 55.56 89 ASN A C 1
ATOM 688 O O . ASN A 1 89 ? 18.168 11.315 -8.049 1.00 55.56 89 ASN A O 1
ATOM 692 N N . VAL A 1 90 ? 17.051 10.681 -9.887 1.00 59.22 90 VAL A N 1
ATOM 693 C CA . VAL A 1 90 ? 16.474 12.007 -10.146 1.00 59.22 90 VAL A CA 1
ATOM 694 C C . VAL A 1 90 ? 15.310 12.257 -9.194 1.00 59.22 90 VAL A C 1
ATOM 696 O O . VAL A 1 90 ? 15.233 13.323 -8.596 1.00 59.22 90 VAL A O 1
ATOM 699 N N . TYR A 1 91 ? 14.442 11.265 -8.994 1.00 55.28 91 TYR A N 1
ATOM 700 C CA . TYR A 1 91 ? 13.249 11.406 -8.158 1.00 55.28 91 TYR A CA 1
ATOM 701 C C . TYR A 1 91 ? 13.573 11.665 -6.683 1.00 55.28 91 TYR A C 1
ATOM 703 O O . TYR A 1 91 ? 12.958 12.539 -6.074 1.00 55.28 91 TYR A O 1
ATOM 711 N N . PHE A 1 92 ? 14.579 10.977 -6.126 1.00 58.38 92 PHE A N 1
ATOM 712 C CA . PHE A 1 92 ? 15.078 11.293 -4.785 1.00 58.38 92 PHE A CA 1
ATOM 713 C C . PHE A 1 92 ? 15.594 12.737 -4.722 1.00 58.38 92 PHE A C 1
ATOM 715 O O . PHE A 1 92 ? 15.254 13.468 -3.799 1.00 58.38 92 PHE A O 1
ATOM 722 N N . TYR A 1 93 ? 16.332 13.197 -5.733 1.00 54.56 93 TYR A N 1
ATOM 723 C CA . TYR A 1 93 ? 16.858 14.562 -5.757 1.00 54.56 93 TYR A CA 1
ATOM 724 C C . TYR A 1 93 ? 15.756 15.634 -5.765 1.00 54.56 93 TYR A C 1
ATOM 726 O O . TYR A 1 93 ? 15.883 16.640 -5.072 1.00 54.56 93 TYR A O 1
ATOM 734 N N . VAL A 1 94 ? 14.660 15.421 -6.506 1.00 56.16 94 VAL A N 1
ATOM 735 C CA . VAL A 1 94 ? 13.543 16.382 -6.537 1.00 56.16 94 VAL A CA 1
ATOM 736 C C . VAL A 1 94 ? 12.723 16.329 -5.247 1.00 56.16 94 VAL A C 1
ATOM 738 O O . VAL A 1 94 ? 12.376 17.378 -4.718 1.00 56.16 94 VAL A O 1
ATOM 741 N N . ALA A 1 95 ? 12.447 15.141 -4.699 1.00 57.06 95 ALA A N 1
ATOM 742 C CA . ALA A 1 95 ? 11.653 15.001 -3.475 1.00 57.06 95 ALA A CA 1
ATOM 743 C C . ALA A 1 95 ? 12.324 15.650 -2.249 1.00 57.06 95 ALA A C 1
ATOM 745 O O . ALA A 1 95 ? 11.644 16.290 -1.452 1.00 57.06 95 ALA A O 1
ATOM 746 N N . TYR A 1 96 ? 13.654 15.559 -2.136 1.00 53.56 96 TYR A N 1
ATOM 747 C CA . TYR A 1 96 ? 14.418 16.178 -1.043 1.00 53.56 96 TYR A CA 1
ATOM 748 C C . TYR A 1 96 ? 14.571 17.706 -1.160 1.00 53.56 96 TYR A C 1
ATOM 750 O O . TYR A 1 96 ? 14.958 18.346 -0.189 1.00 53.56 96 TYR A O 1
ATOM 758 N N . GLN A 1 97 ? 14.288 18.309 -2.320 1.00 52.66 97 GLN A N 1
ATOM 759 C CA . GLN A 1 97 ? 14.356 19.768 -2.509 1.00 52.66 97 GLN A CA 1
ATOM 760 C C . GLN A 1 97 ? 13.072 20.497 -2.065 1.00 52.66 97 GLN A C 1
ATOM 762 O O . GLN A 1 97 ? 13.053 21.726 -2.045 1.00 52.66 97 GLN A O 1
ATOM 767 N N . PHE A 1 98 ? 12.006 19.769 -1.704 1.00 48.97 98 PHE A N 1
ATOM 768 C CA . PHE A 1 98 ? 10.709 20.340 -1.304 1.00 48.97 98 PHE A CA 1
ATOM 769 C C . PHE A 1 98 ? 10.265 19.977 0.128 1.00 48.97 98 PHE A C 1
ATOM 771 O O . PHE A 1 98 ? 9.111 20.218 0.486 1.00 48.97 98 PHE A O 1
ATOM 778 N N . THR A 1 99 ? 11.170 19.441 0.949 1.00 47.25 99 THR A N 1
ATOM 779 C CA . THR A 1 99 ? 11.011 19.248 2.407 1.00 47.25 99 THR A CA 1
ATOM 780 C C . THR A 1 99 ? 11.988 20.124 3.164 1.00 47.25 99 THR A C 1
ATOM 782 O O . THR A 1 99 ? 11.561 20.762 4.148 1.00 47.25 99 THR A O 1
#

Foldseek 3Di:
DDPDPPDQAQALDHPPFAAFDKDFLVVLCVVLVADVVLVVLCVVVVNGMSSCSRVDGNVNCVVSVHDPVNSVSSSVSRVLRRDDPVCNVVVVVVVVVVD

Organism: NCBI:txid1095629

Sequence (99 aa):
MLAVPPSVNKMLLKPTSSVGHDMPIGEFCTSFGLQPSILAKLEDNAYDYARNLRFITLDNLTEMGFKLGEKAALQDAVERWSIPPLFANVYFYVAYQFT

Solvent-accessible surface area (backbone atoms only — not comparable to full-atom values): 5979 Å² total; per-residue (Å²): 133,86,80,75,76,95,74,91,71,56,43,51,39,60,91,89,56,53,81,42,85,73,43,47,33,71,55,48,31,59,77,61,70,52,56,70,73,57,50,52,49,36,51,76,67,70,46,64,39,46,67,57,51,60,75,37,32,55,66,54,42,51,76,66,66,52,50,73,70,55,50,52,51,52,34,53,40,47,54,59,46,27,49,56,80,92,50,43,72,56,52,56,57,56,58,66,73,79,113

pLDDT: mean 82.72, std 17.03, range [39.97, 97.56]